Protein AF-A0A091ETD1-F1 (afdb_monomer_lite)

pLDDT: mean 80.01, std 18.24, range [38.72, 94.75]

Foldseek 3Di:
DDDDDDPPDPPDPPDALAAWAAAPVRDTDHGHHEHPQWGWFDDRRDIDTDNDVVRHCGPVNNVVSVVD

Secondary structure (DSSP, 8-state):
-----------S-SS-SB--EE-TTS-EE--BPPPTT-EEEEETTEEEEES-GGGB--HHHHHHTT--

Organism: Corvus brachyrhynchos (NCBI:txid85066)

Structure (mmCIF, N/CA/C/O backbone):
data_AF-A0A091ETD1-F1
#
_entry.id   AF-A0A091ETD1-F1
#
loop_
_atom_site.group_PDB
_atom_site.id
_atom_site.type_symbol
_atom_site.label_atom_id
_atom_site.label_alt_id
_atom_site.label_comp_id
_atom_site.label_asym_id
_atom_site.label_entity_id
_atom_site.label_seq_id
_atom_site.pdbx_PDB_ins_code
_atom_site.Cartn_x
_atom_site.Cartn_y
_atom_site.Cartn_z
_atom_site.occupancy
_atom_site.B_iso_or_equiv
_atom_site.auth_seq_id
_atom_site.auth_comp_id
_atom_site.auth_asym_id
_atom_site.auth_atom_id
_atom_site.pdbx_PDB_model_num
ATOM 1 N N . PRO A 1 1 ? 0.672 -25.610 12.928 1.00 39.28 1 PRO A N 1
ATOM 2 C CA . PRO A 1 1 ? 0.967 -26.025 11.537 1.00 39.28 1 PRO A CA 1
ATOM 3 C C . PRO A 1 1 ? 1.395 -24.814 10.695 1.00 39.28 1 PRO A C 1
ATOM 5 O O . PRO A 1 1 ? 0.578 -24.178 10.044 1.00 39.28 1 PRO A O 1
ATOM 8 N N . GLN A 1 2 ? 2.680 -24.468 10.802 1.00 42.25 2 GLN A N 1
ATOM 9 C CA . GLN A 1 2 ? 3.357 -23.434 10.017 1.00 42.25 2 GLN A CA 1
ATOM 10 C C . GLN A 1 2 ? 4.219 -24.189 9.001 1.00 42.25 2 GLN A C 1
ATOM 12 O O . GLN A 1 2 ? 5.077 -24.975 9.404 1.00 42.25 2 GLN A O 1
ATOM 17 N N . GLY A 1 3 ? 3.886 -24.076 7.715 1.00 38.72 3 GLY A N 1
ATOM 18 C CA . GLY A 1 3 ? 4.613 -24.749 6.639 1.00 38.72 3 GLY A CA 1
ATOM 19 C C . GLY A 1 3 ? 5.950 -24.050 6.355 1.00 38.72 3 GLY A C 1
ATOM 20 O O . GLY A 1 3 ? 6.013 -22.828 6.481 1.00 38.72 3 GLY A O 1
ATOM 21 N N . PRO A 1 4 ? 7.009 -24.788 5.985 1.00 55.34 4 PRO A N 1
ATOM 22 C CA . PRO A 1 4 ? 8.277 -24.209 5.570 1.00 55.34 4 PRO A CA 1
ATOM 23 C C . PRO A 1 4 ? 8.178 -23.835 4.087 1.00 55.34 4 PRO A C 1
ATOM 25 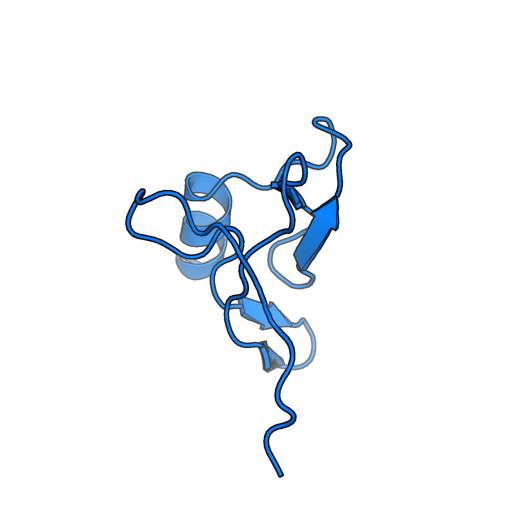O O . PRO A 1 4 ? 7.955 -24.694 3.236 1.00 55.34 4 PRO A O 1
ATOM 28 N N . GLY A 1 5 ? 8.285 -22.544 3.795 1.00 48.97 5 GLY A N 1
ATOM 29 C CA . GLY A 1 5 ? 8.248 -21.999 2.444 1.00 48.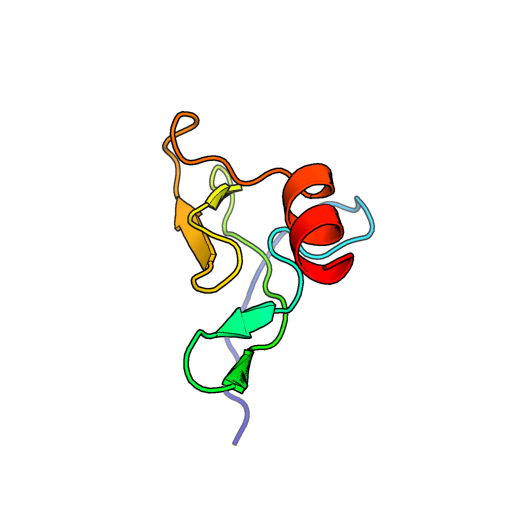97 5 GLY A CA 1
ATOM 30 C C . GLY A 1 5 ? 9.095 -20.739 2.384 1.00 48.97 5 GLY A C 1
ATOM 31 O O . GLY A 1 5 ? 8.591 -19.635 2.528 1.00 48.97 5 GLY A O 1
ATOM 32 N N . ASP A 1 6 ? 10.398 -20.963 2.273 1.00 59.56 6 ASP A N 1
ATOM 33 C CA . ASP A 1 6 ? 11.408 -20.141 1.607 1.00 59.56 6 ASP A CA 1
ATOM 34 C C . ASP A 1 6 ? 10.919 -18.844 0.920 1.00 59.56 6 ASP A C 1
ATOM 36 O O . ASP A 1 6 ? 10.604 -18.835 -0.268 1.00 59.56 6 ASP A O 1
ATOM 40 N N . GLY A 1 7 ? 10.949 -17.720 1.644 1.00 49.50 7 GLY A N 1
ATOM 41 C CA . GLY A 1 7 ? 10.897 -16.363 1.086 1.00 49.50 7 GLY A CA 1
ATOM 42 C C . GLY A 1 7 ? 12.293 -15.740 1.085 1.00 49.50 7 GLY A C 1
ATOM 43 O O . GLY A 1 7 ? 12.671 -15.039 2.020 1.00 49.50 7 GLY A O 1
ATOM 44 N N . TRP A 1 8 ? 13.106 -16.059 0.079 1.00 58.25 8 TRP A N 1
ATOM 45 C CA . TRP A 1 8 ? 14.466 -15.534 -0.062 1.00 58.25 8 TRP A CA 1
ATOM 46 C C . TRP A 1 8 ? 14.454 -14.089 -0.603 1.00 58.25 8 TRP A C 1
ATOM 48 O O . TRP A 1 8 ? 13.782 -13.805 -1.590 1.00 58.25 8 TRP A O 1
ATOM 58 N N . LEU A 1 9 ? 15.286 -13.230 0.009 1.00 46.00 9 LEU A N 1
ATOM 59 C CA . LEU A 1 9 ? 15.584 -11.813 -0.295 1.00 46.00 9 LEU A CA 1
ATOM 60 C C . LEU A 1 9 ? 14.610 -10.720 0.208 1.00 46.00 9 LEU A C 1
ATOM 62 O O . LEU A 1 9 ? 14.258 -9.805 -0.536 1.00 46.00 9 LEU A O 1
ATOM 66 N N . SER A 1 10 ? 14.355 -10.662 1.519 1.00 51.88 10 SER A N 1
ATOM 67 C CA . SER A 1 10 ? 14.110 -9.367 2.184 1.00 51.88 10 SER A CA 1
ATOM 68 C C . SER A 1 10 ? 15.433 -8.588 2.230 1.00 51.88 10 SER A C 1
ATOM 70 O O . SER A 1 10 ? 16.208 -8.666 3.186 1.00 51.88 10 SER A O 1
ATOM 72 N N . THR A 1 11 ? 15.759 -7.894 1.139 1.00 44.56 11 THR A N 1
ATOM 73 C CA . THR A 1 11 ? 16.914 -6.987 1.097 1.00 44.56 11 THR A CA 1
ATOM 74 C C . THR A 1 11 ? 16.622 -5.850 2.070 1.00 44.56 11 THR A C 1
ATOM 76 O O . THR A 1 11 ? 15.683 -5.091 1.870 1.00 44.56 11 THR A O 1
ATOM 79 N N . VAL A 1 12 ? 17.386 -5.796 3.158 1.00 47.28 12 VAL A N 1
ATOM 80 C CA . VAL A 1 12 ? 17.256 -4.880 4.298 1.00 47.28 12 VAL A CA 1
ATOM 81 C C . VAL A 1 12 ? 16.806 -3.466 3.897 1.00 47.28 12 VAL A C 1
ATOM 83 O O . VAL A 1 12 ? 17.610 -2.627 3.499 1.00 47.28 12 VAL A O 1
ATOM 86 N N . ALA A 1 13 ? 15.514 -3.205 4.100 1.00 41.22 13 ALA A N 1
ATOM 87 C CA . ALA A 1 13 ? 14.930 -1.889 4.336 1.00 41.22 13 ALA A CA 1
ATOM 88 C C . ALA A 1 13 ? 13.820 -1.975 5.408 1.00 41.22 13 ALA A C 1
ATOM 90 O O . ALA A 1 13 ? 12.795 -1.327 5.303 1.00 41.22 13 ALA A O 1
ATOM 91 N N . GLY A 1 14 ? 14.024 -2.782 6.456 1.00 44.88 14 GLY A N 1
ATOM 92 C CA . GLY A 1 14 ? 13.426 -2.579 7.786 1.00 44.88 14 GLY A CA 1
ATOM 93 C C . GLY A 1 14 ? 11.897 -2.473 7.938 1.00 44.88 14 GLY A C 1
ATOM 94 O O . GLY A 1 14 ? 11.469 -1.939 8.960 1.00 44.88 14 GLY A O 1
ATOM 95 N N . GLY A 1 15 ? 11.081 -2.958 7.001 1.00 57.78 15 GLY A N 1
ATOM 96 C CA . GLY A 1 15 ? 9.619 -2.948 7.118 1.00 57.78 15 GLY A CA 1
ATOM 97 C C . GLY A 1 15 ? 8.946 -3.876 6.110 1.00 57.78 15 GLY A C 1
ATOM 98 O O . GLY A 1 15 ? 9.516 -4.137 5.056 1.00 57.78 15 GLY A O 1
ATOM 99 N N . GLU A 1 16 ? 7.759 -4.375 6.465 1.00 68.81 16 GLU A N 1
ATOM 100 C CA . GLU A 1 16 ? 6.906 -5.169 5.571 1.00 68.81 16 GLU A CA 1
ATOM 101 C C . GLU A 1 16 ? 6.473 -4.322 4.361 1.00 68.81 16 GLU A C 1
ATOM 103 O O . GLU A 1 16 ? 6.074 -3.166 4.544 1.00 68.81 16 GLU A O 1
ATOM 108 N N . ASP A 1 17 ? 6.486 -4.882 3.145 1.00 80.69 17 ASP A N 1
ATOM 109 C CA . ASP A 1 17 ? 6.024 -4.160 1.942 1.00 80.69 17 ASP A CA 1
ATOM 110 C C . ASP A 1 17 ? 4.546 -3.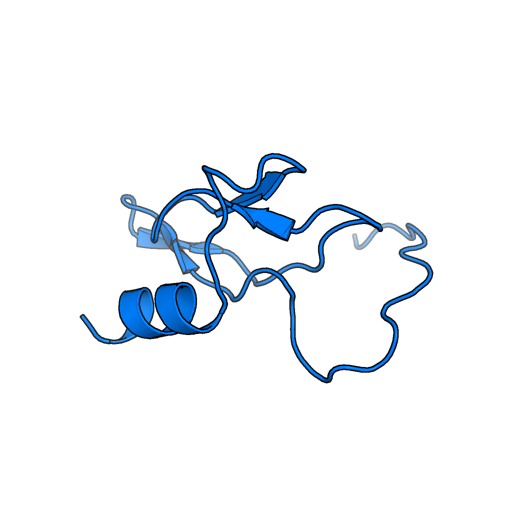744 2.059 1.00 80.69 17 ASP A C 1
ATOM 112 O O . ASP A 1 17 ? 4.160 -2.606 1.755 1.00 80.69 17 ASP A O 1
ATOM 116 N N . CYS A 1 18 ? 3.705 -4.674 2.519 1.00 91.19 18 CYS A N 1
ATOM 117 C CA . CYS A 1 18 ? 2.339 -4.415 2.945 1.00 91.19 18 CYS A CA 1
ATOM 118 C C . CYS A 1 18 ? 2.243 -4.518 4.469 1.00 91.19 18 CYS A C 1
ATOM 120 O O . CYS A 1 18 ? 2.303 -5.605 5.030 1.00 91.19 18 CYS A O 1
ATOM 122 N N . LEU A 1 19 ? 1.974 -3.403 5.143 1.00 91.56 19 LEU A N 1
ATOM 123 C CA . LEU A 1 19 ? 1.622 -3.370 6.559 1.00 91.56 19 LEU A CA 1
ATOM 124 C C . LEU A 1 19 ? 0.320 -4.150 6.813 1.00 91.56 19 LEU A C 1
ATOM 126 O O . LEU A 1 19 ? -0.519 -4.323 5.917 1.00 91.56 19 LEU A O 1
ATOM 130 N N . TRP A 1 20 ? 0.101 -4.524 8.070 1.00 91.62 20 TRP A N 1
ATOM 131 C CA . TRP A 1 20 ? -1.175 -5.065 8.538 1.00 91.62 20 TRP A CA 1
ATOM 132 C C . TRP A 1 20 ? -2.350 -4.112 8.253 1.00 91.62 20 TRP A C 1
ATOM 134 O O . TRP A 1 20 ? -2.187 -2.892 8.090 1.00 91.62 20 TRP A O 1
ATOM 144 N N . TYR A 1 21 ? -3.555 -4.672 8.180 1.00 92.75 21 TYR A N 1
ATOM 145 C CA . TYR A 1 21 ? -4.784 -3.910 7.967 1.00 92.75 21 TYR A CA 1
ATOM 146 C C . TYR A 1 21 ? -6.005 -4.608 8.555 1.00 92.75 21 TYR A C 1
ATOM 148 O O . TYR A 1 21 ? -5.972 -5.790 8.885 1.00 92.75 21 TYR A O 1
ATOM 156 N N . VAL A 1 22 ? -7.100 -3.859 8.673 1.00 92.94 22 VAL A N 1
ATOM 157 C CA . VAL A 1 22 ? -8.416 -4.400 9.017 1.00 92.94 22 VAL A CA 1
ATOM 158 C C . VAL A 1 22 ? -9.311 -4.269 7.793 1.00 92.94 22 VAL A C 1
ATOM 160 O O . VAL A 1 22 ? -9.406 -3.195 7.187 1.00 92.94 22 VAL A O 1
ATOM 163 N N . ASP A 1 23 ? -9.934 -5.369 7.386 1.00 92.31 23 ASP A N 1
ATOM 164 C CA . ASP A 1 23 ? -10.848 -5.357 6.248 1.00 92.31 23 ASP A CA 1
ATOM 165 C C . ASP A 1 23 ? -12.195 -4.695 6.595 1.00 92.31 23 ASP A C 1
ATOM 167 O O . ASP A 1 23 ? -12.466 -4.308 7.732 1.00 92.31 23 ASP A O 1
ATOM 171 N N . ARG A 1 24 ? -13.077 -4.553 5.600 1.00 91.88 24 ARG A N 1
ATOM 172 C CA . ARG A 1 24 ? -14.410 -3.951 5.801 1.00 91.88 24 ARG A CA 1
ATOM 173 C C . ARG A 1 24 ? -15.305 -4.754 6.747 1.00 91.88 24 ARG A C 1
ATOM 175 O O . ARG A 1 24 ? -16.305 -4.222 7.215 1.00 91.88 24 ARG A O 1
ATOM 182 N N . ASN A 1 25 ? -14.978 -6.021 6.983 1.00 94.00 25 ASN A N 1
ATOM 183 C CA . ASN A 1 25 ? -15.712 -6.907 7.872 1.00 94.00 25 ASN A CA 1
ATOM 184 C C . ASN A 1 25 ? -15.171 -6.854 9.313 1.00 94.00 25 ASN A C 1
ATOM 186 O O . ASN A 1 25 ? -15.680 -7.553 10.186 1.00 94.00 25 ASN A O 1
ATOM 190 N N . GLY A 1 26 ? -14.141 -6.040 9.571 1.00 91.94 26 GLY A N 1
ATOM 191 C CA . GLY A 1 26 ? -13.491 -5.950 10.873 1.00 91.94 26 GLY A CA 1
ATOM 192 C C . GLY A 1 26 ? -12.487 -7.072 11.140 1.00 91.94 26 GLY A C 1
ATOM 193 O O . GLY A 1 26 ? -12.003 -7.188 12.265 1.00 91.94 26 GLY A O 1
ATOM 194 N N . SER A 1 27 ? -12.157 -7.902 10.144 1.00 94.75 27 SER A N 1
ATOM 195 C CA . SER A 1 27 ? -11.139 -8.937 10.308 1.00 94.75 27 SER A CA 1
ATOM 196 C C . SER A 1 27 ? -9.752 -8.326 10.223 1.00 94.75 27 SER A C 1
ATOM 198 O O . SER A 1 27 ? -9.455 -7.532 9.329 1.00 94.75 27 SER A O 1
ATOM 200 N N . TRP A 1 28 ? -8.889 -8.732 11.146 1.00 92.88 28 TRP A N 1
ATOM 201 C CA . TRP A 1 28 ? -7.493 -8.332 11.164 1.00 92.88 28 TRP A CA 1
ATOM 202 C C . TRP A 1 28 ? -6.673 -9.214 10.220 1.00 92.88 28 TRP A C 1
ATOM 204 O O . TRP A 1 28 ? -6.778 -10.441 10.262 1.00 92.88 28 TRP A O 1
ATOM 214 N N . HIS A 1 29 ? -5.851 -8.582 9.388 1.00 93.00 29 HIS A N 1
ATOM 215 C CA . HIS A 1 29 ? -4.933 -9.235 8.462 1.00 93.00 29 HIS A CA 1
ATOM 216 C C . HIS A 1 29 ? -3.499 -8.816 8.805 1.00 93.00 29 HIS A C 1
ATOM 218 O O . HIS A 1 29 ? -3.240 -7.608 8.882 1.00 93.00 29 HIS A O 1
ATOM 224 N N . PRO A 1 30 ? -2.571 -9.770 9.012 1.00 91.81 30 PRO A N 1
ATOM 225 C CA . PRO A 1 30 ? -1.171 -9.453 9.266 1.00 91.81 30 PRO A CA 1
ATOM 226 C C . PRO A 1 30 ? -0.541 -8.754 8.059 1.00 91.81 30 PRO A C 1
ATOM 228 O O . PRO A 1 30 ? -1.035 -8.863 6.933 1.00 91.81 30 PRO A O 1
ATOM 231 N N . GLY A 1 31 ? 0.550 -8.031 8.305 1.00 90.56 31 GLY A N 1
ATOM 23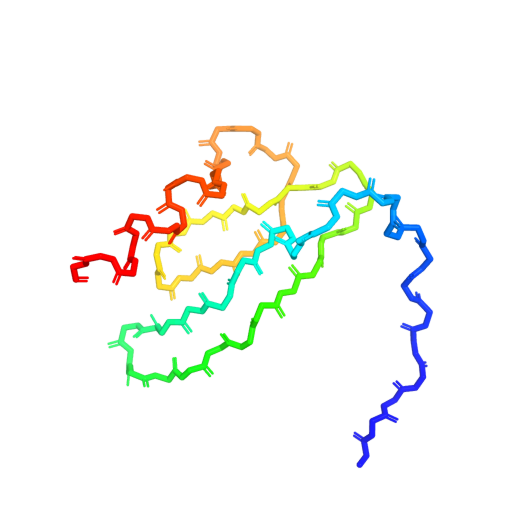2 C CA . GLY A 1 31 ? 1.392 -7.545 7.223 1.00 90.56 31 GLY A CA 1
ATOM 233 C C . GLY A 1 31 ? 2.093 -8.699 6.510 1.00 90.56 31 GLY A C 1
ATOM 234 O O . GLY A 1 31 ? 2.122 -9.836 6.99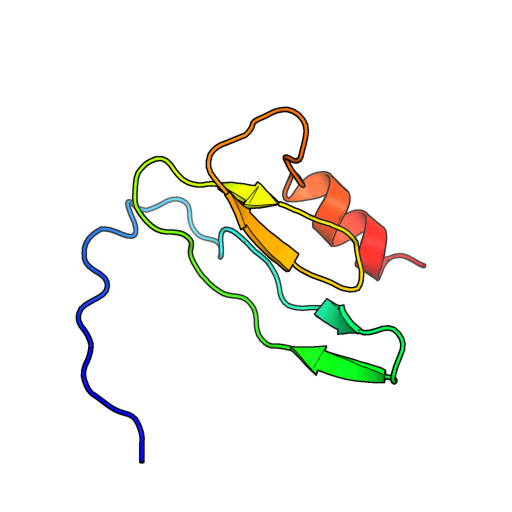3 1.00 90.56 31 GLY A O 1
ATOM 235 N N . PHE A 1 32 ? 2.568 -8.422 5.303 1.00 90.38 32 PHE A N 1
ATOM 236 C CA . PHE A 1 32 ? 3.254 -9.392 4.465 1.00 90.38 32 PHE A CA 1
ATOM 237 C C . PHE A 1 32 ? 4.238 -8.702 3.523 1.00 90.38 32 PHE A C 1
ATOM 239 O O . PHE A 1 32 ? 3.997 -7.593 3.039 1.00 90.38 32 PHE A O 1
ATOM 246 N N . ASP A 1 33 ? 5.328 -9.406 3.241 1.00 88.25 33 ASP A N 1
ATOM 247 C CA . ASP A 1 33 ? 6.304 -9.019 2.230 1.00 88.25 33 ASP A CA 1
ATOM 248 C C . ASP A 1 33 ? 5.845 -9.453 0.839 1.00 88.25 33 ASP A C 1
ATOM 250 O O . ASP A 1 33 ? 5.177 -10.480 0.669 1.00 88.25 33 ASP A O 1
ATOM 254 N N . CYS A 1 34 ? 6.215 -8.665 -0.164 1.00 86.88 34 CYS A N 1
ATOM 255 C CA . CYS A 1 34 ? 5.938 -8.961 -1.553 1.00 86.88 34 CYS A CA 1
ATOM 256 C C . CYS A 1 34 ? 7.157 -9.597 -2.234 1.00 86.88 34 CYS A C 1
ATOM 258 O O . CYS A 1 34 ? 8.308 -9.371 -1.871 1.00 86.88 34 CYS A O 1
ATOM 260 N N . GLU A 1 35 ? 6.911 -10.443 -3.237 1.00 85.31 35 GLU A N 1
ATOM 261 C CA . GLU A 1 35 ? 7.986 -11.060 -4.019 1.00 85.31 35 GLU A CA 1
ATOM 262 C C . GLU A 1 35 ? 8.809 -10.012 -4.784 1.00 85.31 35 GLU A C 1
ATOM 264 O O . GLU A 1 35 ? 8.358 -8.897 -5.070 1.00 85.31 35 GLU A O 1
ATOM 269 N N . PHE A 1 36 ? 10.010 -10.402 -5.208 1.00 78.19 36 PHE A N 1
ATOM 270 C CA . PHE A 1 36 ? 10.900 -9.543 -5.982 1.00 78.19 36 PHE A CA 1
ATOM 271 C C . PHE A 1 36 ? 10.201 -8.936 -7.221 1.00 78.19 36 PHE A C 1
ATOM 273 O O . PHE A 1 36 ? 9.495 -9.625 -7.962 1.00 78.19 36 PHE A O 1
ATOM 280 N N . PHE A 1 37 ? 10.408 -7.632 -7.451 1.00 79.75 37 PHE A N 1
ATOM 281 C CA . PHE A 1 37 ? 9.724 -6.808 -8.469 1.00 79.75 37 PHE A CA 1
ATOM 282 C C . PHE A 1 37 ? 8.201 -6.655 -8.316 1.00 79.75 37 PHE A C 1
ATOM 284 O O . PHE A 1 37 ? 7.535 -6.216 -9.258 1.00 79.75 37 PHE A O 1
ATOM 291 N N . THR A 1 38 ? 7.631 -6.997 -7.164 1.00 86.50 38 THR A N 1
ATOM 292 C CA . THR A 1 38 ? 6.240 -6.667 -6.835 1.00 86.50 38 THR A CA 1
ATOM 293 C C . THR A 1 38 ? 6.193 -5.642 -5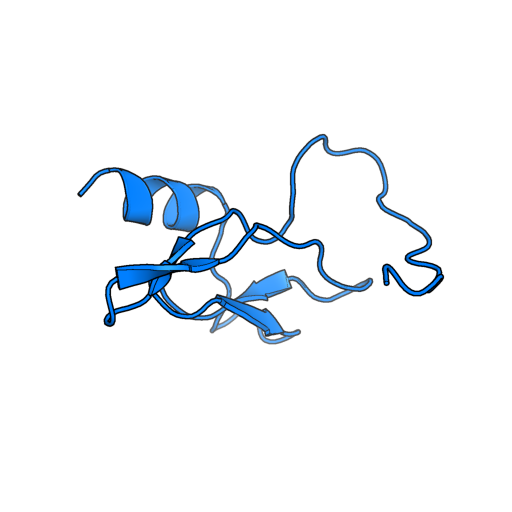.709 1.00 86.50 38 THR A C 1
ATOM 295 O O . THR A 1 38 ? 7.173 -5.427 -5.003 1.00 86.50 38 THR A O 1
ATOM 298 N N . PHE A 1 39 ? 5.062 -4.959 -5.587 1.00 89.31 39 PHE A N 1
ATOM 299 C CA . PHE A 1 39 ? 4.837 -3.913 -4.598 1.00 89.31 39 PHE A CA 1
ATOM 300 C C . PHE A 1 39 ? 3.493 -4.137 -3.913 1.00 89.31 39 PHE A C 1
ATOM 302 O O . PHE A 1 39 ? 2.610 -4.806 -4.462 1.00 89.31 39 PHE A O 1
ATOM 309 N N . CYS A 1 40 ? 3.305 -3.503 -2.756 1.00 93.06 40 CYS A N 1
ATOM 310 C CA . CYS A 1 40 ? 2.002 -3.477 -2.115 1.00 93.06 40 CYS A CA 1
ATOM 311 C C . CYS A 1 40 ? 0.992 -2.684 -2.945 1.00 93.06 40 CYS A C 1
ATOM 313 O O . CYS A 1 40 ? 1.233 -1.532 -3.309 1.00 93.06 40 CYS A O 1
ATOM 315 N N . CYS A 1 41 ? -0.159 -3.289 -3.212 1.00 94.38 41 CYS A N 1
ATOM 316 C CA . CYS A 1 41 ? -1.221 -2.713 -4.019 1.00 94.38 41 CYS A CA 1
ATOM 317 C C . CYS A 1 41 ? -2.593 -2.896 -3.371 1.00 94.38 41 CYS A C 1
ATOM 319 O O . CYS A 1 41 ? -2.794 -3.742 -2.497 1.00 94.38 41 CYS A O 1
ATOM 321 N N . GLY A 1 42 ? -3.569 -2.125 -3.853 1.00 93.31 42 GLY A N 1
ATOM 322 C CA . GLY A 1 42 ? -4.973 -2.277 -3.479 1.00 93.31 42 GLY A CA 1
ATOM 323 C C . GLY A 1 42 ? -5.519 -1.091 -2.696 1.00 93.31 42 GLY A C 1
ATOM 324 O O . GLY A 1 42 ? -5.392 0.053 -3.120 1.00 93.31 42 GLY A O 1
ATOM 325 N N . THR A 1 43 ? -6.207 -1.369 -1.592 1.00 93.12 43 THR A N 1
ATOM 326 C CA . THR A 1 43 ? -6.923 -0.372 -0.782 1.00 93.12 43 THR A CA 1
ATOM 327 C C . THR A 1 43 ? -6.628 -0.553 0.704 1.00 93.12 43 THR A C 1
ATOM 329 O O . THR A 1 43 ? -6.030 -1.546 1.115 1.00 93.12 43 THR A O 1
ATOM 332 N N . CYS A 1 44 ? -7.107 0.373 1.537 1.00 92.94 44 CYS A N 1
ATOM 333 C CA . CYS A 1 44 ? -6.967 0.281 2.990 1.00 92.94 44 CYS A CA 1
ATOM 334 C C . CYS A 1 44 ? -7.496 -1.034 3.585 1.00 92.94 44 CYS A C 1
ATOM 336 O O . CYS A 1 44 ? -6.928 -1.512 4.559 1.00 92.94 44 CYS A O 1
ATOM 338 N N . HIS A 1 45 ? -8.530 -1.623 2.975 1.00 93.56 45 HIS A N 1
ATOM 339 C CA . HIS A 1 45 ? -9.223 -2.814 3.479 1.00 93.56 45 HIS A CA 1
ATOM 340 C C . HIS A 1 45 ? -8.953 -4.086 2.671 1.00 93.56 45 HIS A C 1
ATOM 342 O O . HIS A 1 45 ? -9.566 -5.114 2.939 1.00 93.56 45 HIS A O 1
ATOM 348 N N . GLN A 1 46 ? -8.116 -4.010 1.638 1.00 93.88 46 GLN A N 1
ATOM 349 C CA . GLN A 1 46 ? -7.752 -5.163 0.824 1.00 93.88 46 GLN A CA 1
ATOM 350 C C . GLN A 1 46 ? -6.413 -4.885 0.159 1.00 93.88 46 GLN A C 1
ATOM 352 O O . GLN A 1 46 ? -6.339 -4.083 -0.779 1.00 93.88 46 GLN A O 1
ATOM 357 N N . ARG A 1 47 ? -5.373 -5.554 0.648 1.00 94.00 47 ARG A N 1
ATOM 358 C CA . ARG A 1 47 ? -3.998 -5.406 0.168 1.00 94.00 47 ARG A CA 1
ATOM 359 C C . ARG A 1 47 ? -3.552 -6.684 -0.528 1.00 94.00 47 ARG A C 1
ATOM 361 O O . ARG A 1 47 ? -3.954 -7.774 -0.130 1.00 94.00 47 ARG A O 1
ATOM 368 N N . TYR A 1 48 ? -2.757 -6.544 -1.580 1.00 93.31 48 TYR A N 1
ATOM 369 C CA . TYR A 1 48 ? -2.189 -7.655 -2.344 1.00 93.31 48 TYR A CA 1
ATOM 370 C C . TYR A 1 48 ? -0.915 -7.211 -3.064 1.00 93.31 48 TYR A C 1
ATOM 372 O O . TYR A 1 48 ? -0.763 -6.032 -3.378 1.00 93.31 48 TYR A O 1
ATOM 380 N N . CYS A 1 49 ? -0.023 -8.150 -3.372 1.00 92.12 49 CYS A N 1
ATOM 381 C CA . CYS A 1 49 ? 1.165 -7.857 -4.168 1.00 92.12 49 CYS A CA 1
ATOM 382 C C . CYS A 1 49 ? 0.812 -7.736 -5.650 1.00 92.12 49 CYS A C 1
ATOM 384 O O . CYS A 1 49 ? 0.119 -8.590 -6.210 1.00 92.12 49 CYS A O 1
ATOM 386 N N . CYS A 1 50 ? 1.293 -6.685 -6.308 1.00 92.06 50 CYS A N 1
ATOM 387 C CA . CYS A 1 50 ? 1.124 -6.511 -7.746 1.00 92.06 50 CYS A CA 1
ATOM 388 C C . CYS A 1 50 ? 2.348 -5.846 -8.388 1.00 92.06 50 CYS A C 1
ATOM 390 O O . CYS A 1 50 ? 3.191 -5.280 -7.702 1.00 92.06 50 CYS A O 1
ATOM 392 N N . ARG A 1 51 ? 2.461 -5.927 -9.720 1.00 90.12 51 ARG A N 1
ATOM 393 C CA . ARG A 1 51 ? 3.533 -5.267 -10.500 1.00 90.12 51 ARG A CA 1
ATOM 394 C C . ARG A 1 51 ? 3.078 -3.978 -11.182 1.00 90.12 51 ARG A C 1
ATOM 396 O O . ARG A 1 51 ? 3.863 -3.343 -11.875 1.00 90.12 51 ARG A O 1
ATOM 403 N N . ASP A 1 52 ? 1.802 -3.630 -11.041 1.00 89.44 52 ASP A N 1
ATOM 404 C CA . ASP A 1 52 ? 1.202 -2.475 -11.698 1.00 89.44 52 ASP A CA 1
ATOM 405 C C . ASP A 1 52 ? 1.375 -1.221 -10.821 1.00 89.44 52 ASP A C 1
ATOM 407 O O . ASP A 1 52 ? 0.721 -1.113 -9.777 1.00 89.44 52 ASP A O 1
ATOM 411 N N . PRO A 1 53 ? 2.219 -0.254 -11.223 1.00 85.88 53 PRO A N 1
ATOM 412 C CA . PRO A 1 53 ? 2.460 0.949 -10.434 1.00 85.88 53 PRO A CA 1
ATOM 413 C C . PRO A 1 53 ? 1.218 1.842 -10.308 1.00 85.88 53 PRO A C 1
ATOM 415 O O . PRO A 1 53 ? 1.152 2.654 -9.389 1.00 85.88 53 PRO A O 1
ATOM 418 N N . LEU A 1 54 ? 0.207 1.691 -11.173 1.00 89.31 54 LEU A N 1
ATOM 419 C CA . LEU A 1 54 ? -1.042 2.458 -11.073 1.00 89.31 54 LEU A CA 1
ATOM 420 C C . LEU A 1 54 ? -1.893 2.050 -9.866 1.00 89.31 54 LEU A C 1
ATOM 422 O O . LEU A 1 54 ? -2.761 2.807 -9.434 1.00 89.31 54 LEU A O 1
ATOM 426 N N . ARG A 1 55 ? -1.658 0.852 -9.323 1.00 90.94 55 ARG A N 1
ATOM 427 C CA . ARG A 1 55 ? -2.364 0.304 -8.155 1.00 90.94 55 ARG A CA 1
ATOM 428 C C . ARG A 1 55 ? -1.511 0.320 -6.891 1.00 90.94 55 ARG A C 1
ATOM 430 O O . ARG A 1 55 ? -1.937 -0.239 -5.878 1.00 90.94 55 ARG A O 1
ATOM 437 N N . LEU A 1 56 ? -0.334 0.942 -6.965 1.00 90.75 56 LEU A N 1
ATOM 438 C CA . LEU A 1 56 ? 0.631 1.025 -5.882 1.00 90.75 56 LEU A CA 1
ATOM 439 C C . LEU A 1 56 ? 0.011 1.706 -4.660 1.00 90.75 56 LEU A C 1
ATOM 441 O O . LEU A 1 56 ? -0.478 2.834 -4.730 1.00 90.75 56 LEU A O 1
ATOM 445 N N . LEU A 1 57 ? 0.097 1.019 -3.528 1.00 92.00 57 LEU A N 1
ATOM 446 C CA . LEU A 1 57 ? -0.281 1.518 -2.221 1.00 92.00 57 LEU A CA 1
ATOM 447 C C . LEU A 1 57 ? 0.993 1.718 -1.398 1.00 92.00 57 LEU A C 1
ATOM 449 O O . LEU A 1 57 ? 1.492 0.807 -0.740 1.00 92.00 57 LEU A O 1
ATOM 453 N N . THR A 1 58 ? 1.533 2.932 -1.454 1.00 90.56 58 THR A N 1
ATOM 454 C CA . THR A 1 58 ? 2.777 3.288 -0.755 1.00 90.56 58 THR A CA 1
ATOM 455 C C . THR A 1 58 ? 2.635 3.120 0.754 1.00 90.56 58 THR A C 1
ATOM 457 O O . THR A 1 58 ? 1.562 3.346 1.312 1.00 90.56 58 THR A O 1
ATOM 460 N N . GLU A 1 59 ? 3.728 2.821 1.450 1.00 88.44 59 GLU A N 1
ATOM 461 C CA . GLU A 1 59 ? 3.741 2.700 2.913 1.00 88.44 59 GLU A CA 1
ATOM 462 C C . GLU A 1 59 ? 3.142 3.938 3.615 1.00 88.44 59 GLU A C 1
ATOM 464 O O . GLU A 1 59 ? 2.392 3.831 4.587 1.00 88.44 59 GLU A O 1
ATOM 469 N N . ARG A 1 60 ? 3.377 5.140 3.067 1.00 88.25 60 ARG A N 1
ATOM 470 C CA . ARG A 1 60 ? 2.756 6.385 3.546 1.00 88.25 60 ARG A CA 1
ATOM 471 C C . ARG A 1 60 ? 1.228 6.347 3.450 1.00 88.25 60 ARG A C 1
ATOM 473 O O . ARG A 1 60 ? 0.555 6.776 4.386 1.00 88.25 60 ARG A O 1
ATOM 480 N N . GLN A 1 61 ? 0.679 5.863 2.336 1.00 91.81 61 GLN A N 1
ATOM 481 C CA . GLN A 1 61 ? -0.768 5.693 2.173 1.00 91.81 61 GLN A CA 1
ATOM 482 C C . GLN A 1 61 ? -1.301 4.603 3.106 1.00 91.81 61 GLN A C 1
ATOM 484 O O . GLN A 1 61 ? -2.336 4.802 3.735 1.00 91.81 61 GLN A O 1
ATOM 489 N N . GLN A 1 62 ? -0.572 3.497 3.262 1.00 92.25 62 GLN A N 1
ATOM 490 C CA . GLN A 1 62 ? -0.943 2.416 4.176 1.00 92.25 62 GLN A CA 1
ATOM 491 C C . GLN A 1 62 ? -1.044 2.898 5.629 1.00 92.25 62 GLN A C 1
ATOM 493 O O . GLN A 1 62 ? -2.005 2.561 6.315 1.00 92.25 62 GLN A O 1
ATOM 498 N N . ARG A 1 63 ? -0.101 3.728 6.094 1.00 90.06 63 ARG A N 1
ATOM 499 C CA . ARG A 1 63 ? -0.161 4.348 7.429 1.00 90.06 63 ARG A CA 1
ATOM 500 C C . ARG A 1 63 ? -1.317 5.335 7.563 1.00 90.06 63 ARG A C 1
ATOM 502 O O . ARG A 1 63 ? -1.938 5.400 8.615 1.00 90.06 63 ARG A O 1
ATOM 509 N N . HIS A 1 64 ? -1.634 6.078 6.504 1.00 92.06 64 HIS A N 1
ATOM 510 C CA . HIS A 1 64 ? -2.777 6.992 6.506 1.00 92.06 64 HIS A CA 1
ATOM 511 C C . HIS A 1 64 ? -4.111 6.246 6.662 1.00 92.06 64 HIS A C 1
ATOM 513 O O . HIS A 1 64 ? -5.012 6.753 7.320 1.00 92.06 64 HIS A O 1
ATOM 519 N N . CYS A 1 65 ? -4.214 5.021 6.136 1.00 90.12 65 CYS A N 1
ATOM 520 C CA . CYS A 1 65 ? -5.371 4.148 6.352 1.00 90.12 65 CYS A CA 1
ATOM 521 C C . CYS A 1 65 ? -5.587 3.749 7.820 1.00 90.12 65 CYS A C 1
ATOM 523 O O . CYS A 1 65 ? -6.673 3.303 8.156 1.00 90.12 65 CYS A O 1
ATOM 525 N N . LEU A 1 66 ? -4.553 3.834 8.664 1.00 82.06 66 LEU A N 1
ATOM 526 C CA . LEU A 1 66 ? -4.630 3.510 10.093 1.00 82.06 66 LEU A CA 1
ATOM 527 C C . LEU A 1 66 ? -4.936 4.745 10.953 1.00 82.06 66 LEU A C 1
ATOM 529 O O . LEU A 1 66 ? -5.185 4.614 12.147 1.00 82.06 66 LEU A O 1
ATOM 533 N N . ALA A 1 67 ? -4.853 5.941 10.366 1.00 75.56 67 ALA A N 1
ATOM 534 C CA . ALA A 1 67 ? -5.023 7.205 11.071 1.00 75.56 67 ALA A CA 1
ATOM 535 C C . ALA A 1 67 ? -6.489 7.673 11.149 1.00 75.56 67 ALA A C 1
ATOM 537 O O . ALA A 1 67 ? -6.745 8.691 11.791 1.00 75.56 67 ALA A O 1
ATOM 538 N N . PHE A 1 68 ? -7.427 6.954 10.518 1.00 52.81 68 PHE A N 1
ATOM 539 C CA . PHE A 1 68 ? -8.858 7.265 10.500 1.00 52.81 68 PHE A CA 1
ATOM 540 C C . PHE A 1 68 ? -9.710 6.002 10.590 1.00 52.81 68 PHE A C 1
ATOM 542 O O . PHE A 1 68 ? -9.422 5.052 9.828 1.00 52.81 68 PHE A O 1
#

Sequence (68 aa):
PQGPGDGWLSTVAGGEDCLWYVDRNGSWHPGFDCEFFTFCCGTCHQRYCCRDPLRLLTERQQRHCLAF

InterPro domains:
  IPR026910 Shisa [PTHR31395] (13-60)
  IPR053891 Shisa, N-terminal domain [PF13908] (15-65)

Radius of gyration: 12.55 Å; chains: 1; bounding box: 33×33×23 Å